Protein AF-A0A961KDA3-F1 (afdb_monomer_lite)

Sequence (79 aa):
LTHFYAQHESIMPWLETKSNTPAKEWKQSVEDRAKLDGLYECVMCACCSTSCPSYWWNADRYLGPAALLHAYRWIIDSR

Foldseek 3Di:
DVLLVVLLVVLVLDADDPDDDDPDDDDDDPVLVVVLPPLVPPPVPCVQLVVDVCCVVPVVPDSTDNSVSSSVSRVSRPD

pLDDT: mean 95.71, std 2.29, range [86.0, 98.12]

Radius of gyration: 14.74 Å; chains: 1; bounding box: 33×22×46 Å

Structure (mmCIF, N/CA/C/O backbone):
data_AF-A0A961KDA3-F1
#
_entry.id   AF-A0A961KDA3-F1
#
loop_
_atom_site.group_PDB
_atom_site.id
_atom_site.type_symbol
_atom_site.label_atom_id
_atom_site.label_alt_id
_atom_site.label_comp_id
_atom_site.label_asym_id
_atom_site.label_entity_id
_atom_site.label_seq_id
_atom_site.pdbx_PDB_ins_code
_atom_site.Cartn_x
_atom_site.Cartn_y
_atom_site.Cartn_z
_atom_site.occupancy
_atom_site.B_iso_or_equiv
_atom_site.auth_seq_id
_atom_site.auth_comp_id
_atom_site.auth_asym_id
_atom_site.auth_atom_id
_atom_site.pdbx_PDB_model_num
ATOM 1 N N . LEU A 1 1 ? 13.784 -5.981 -10.143 1.00 86.00 1 LEU A N 1
ATOM 2 C CA . LEU A 1 1 ? 12.656 -5.355 -9.409 1.00 86.00 1 LEU A CA 1
ATOM 3 C C . LEU A 1 1 ? 13.068 -4.140 -8.561 1.00 86.00 1 LEU A C 1
ATOM 5 O O . LEU A 1 1 ? 12.210 -3.574 -7.906 1.00 86.00 1 LEU A O 1
ATOM 9 N N . THR A 1 2 ? 14.327 -3.682 -8.593 1.00 94.38 2 THR A N 1
ATOM 10 C CA . THR A 1 2 ? 14.809 -2.565 -7.753 1.00 94.38 2 THR A CA 1
ATOM 11 C C . THR A 1 2 ? 13.966 -1.294 -7.881 1.00 94.38 2 THR A C 1
ATOM 13 O O . THR A 1 2 ? 13.532 -0.755 -6.874 1.00 94.38 2 THR A O 1
ATOM 16 N N . HIS A 1 3 ? 13.657 -0.866 -9.111 1.00 94.75 3 HIS A N 1
ATOM 17 C CA . HIS A 1 3 ? 12.824 0.319 -9.357 1.00 94.75 3 HIS A CA 1
ATOM 18 C C . HIS A 1 3 ? 11.397 0.174 -8.812 1.00 94.75 3 HIS A C 1
ATOM 20 O O . HIS A 1 3 ? 10.889 1.067 -8.150 1.00 94.75 3 HIS A O 1
ATOM 26 N N . PHE A 1 4 ? 10.779 -0.989 -9.030 1.00 96.25 4 PHE A N 1
ATOM 27 C CA . PHE A 1 4 ? 9.438 -1.302 -8.533 1.00 96.25 4 PHE A CA 1
ATOM 28 C C . PHE A 1 4 ? 9.347 -1.175 -7.005 1.00 96.25 4 PHE A C 1
ATOM 30 O O . PHE A 1 4 ? 8.424 -0.544 -6.495 1.00 96.25 4 PHE A O 1
ATOM 37 N N . TYR A 1 5 ? 10.324 -1.723 -6.276 1.00 96.81 5 TYR A N 1
ATOM 38 C CA . TYR A 1 5 ? 10.352 -1.609 -4.817 1.00 96.81 5 TYR A CA 1
ATOM 39 C C . TYR A 1 5 ? 10.703 -0.197 -4.341 1.00 96.81 5 TYR A C 1
ATOM 41 O O . TYR A 1 5 ? 10.100 0.261 -3.381 1.00 96.81 5 TYR A O 1
ATOM 49 N N . ALA A 1 6 ? 11.586 0.527 -5.035 1.00 97.06 6 ALA A N 1
ATOM 50 C CA . ALA A 1 6 ? 11.877 1.924 -4.704 1.00 97.06 6 ALA A CA 1
ATOM 51 C C . ALA A 1 6 ? 10.632 2.822 -4.843 1.00 97.06 6 ALA A C 1
ATOM 53 O O . ALA A 1 6 ? 10.373 3.683 -4.005 1.00 97.06 6 ALA A O 1
ATOM 54 N N . GLN A 1 7 ? 9.813 2.597 -5.874 1.00 96.56 7 GLN A N 1
ATOM 55 C CA . GLN A 1 7 ? 8.540 3.304 -6.030 1.00 96.56 7 GLN A CA 1
ATOM 56 C C . GLN A 1 7 ? 7.526 2.918 -4.953 1.00 96.56 7 GLN A C 1
ATOM 58 O O . GLN A 1 7 ? 6.815 3.785 -4.449 1.00 96.56 7 GLN A O 1
ATOM 63 N N . HIS A 1 8 ? 7.470 1.641 -4.576 1.00 96.81 8 HIS A N 1
ATOM 64 C CA . HIS A 1 8 ? 6.635 1.187 -3.464 1.00 96.81 8 HIS A CA 1
ATOM 65 C C . HIS A 1 8 ? 7.067 1.795 -2.127 1.00 96.81 8 HIS A C 1
ATOM 67 O O . HIS A 1 8 ? 6.217 2.186 -1.343 1.00 96.81 8 HIS A O 1
ATOM 73 N N . GLU A 1 9 ? 8.363 1.952 -1.881 1.00 97.06 9 GLU A N 1
ATOM 74 C CA . GLU A 1 9 ? 8.874 2.624 -0.684 1.00 97.06 9 GLU A CA 1
ATOM 75 C C . GLU A 1 9 ? 8.523 4.121 -0.675 1.00 97.06 9 GLU A C 1
ATOM 77 O O . GLU A 1 9 ? 8.126 4.657 0.358 1.00 97.06 9 GLU A O 1
ATOM 82 N N . SER A 1 10 ? 8.574 4.786 -1.836 1.00 96.62 10 SER A N 1
ATOM 83 C CA . SER A 1 10 ? 8.301 6.229 -1.957 1.00 96.62 10 SER A CA 1
ATOM 84 C C . SER A 1 10 ? 6.882 6.657 -1.564 1.00 96.62 10 SER A C 1
ATOM 86 O O . SER A 1 10 ? 6.663 7.830 -1.270 1.00 96.62 10 SER A O 1
ATOM 88 N N . ILE A 1 11 ? 5.924 5.724 -1.545 1.00 96.38 11 ILE A N 1
ATOM 89 C CA . ILE A 1 11 ? 4.544 5.994 -1.114 1.00 96.38 11 ILE A CA 1
ATOM 90 C C . ILE A 1 11 ? 4.333 5.796 0.391 1.00 96.38 11 ILE A C 1
ATOM 92 O O . ILE A 1 11 ? 3.197 5.907 0.841 1.00 96.38 11 ILE A O 1
ATOM 96 N N . MET A 1 12 ? 5.390 5.470 1.144 1.00 97.12 12 MET A N 1
ATOM 97 C CA . MET A 1 12 ? 5.346 5.249 2.593 1.00 97.12 12 MET A CA 1
ATOM 98 C C . MET A 1 12 ? 4.249 4.245 2.994 1.00 97.12 12 MET A C 1
ATOM 100 O O . MET A 1 12 ? 3.250 4.618 3.605 1.00 97.12 12 MET A O 1
ATOM 104 N N . PRO A 1 13 ? 4.372 2.958 2.610 1.00 96.00 13 PRO A N 1
ATOM 105 C CA . PRO A 1 13 ? 3.294 1.974 2.703 1.00 96.00 13 PRO A CA 1
ATOM 106 C C . PRO A 1 13 ? 3.106 1.419 4.130 1.00 96.00 13 PRO A C 1
ATOM 108 O O . PRO A 1 13 ? 3.033 0.202 4.323 1.00 96.00 13 PRO A O 1
ATOM 111 N N . TRP A 1 14 ? 3.004 2.298 5.122 1.00 94.81 14 TRP A N 1
ATOM 112 C CA . TRP A 1 14 ? 2.773 1.996 6.533 1.00 94.81 14 TRP A CA 1
ATOM 113 C C . TRP A 1 14 ? 1.712 2.930 7.126 1.00 94.81 14 TRP A C 1
ATOM 115 O O . TRP A 1 14 ? 1.280 3.897 6.507 1.00 94.81 14 TRP A O 1
ATOM 125 N N . LEU A 1 15 ? 1.268 2.616 8.344 1.00 94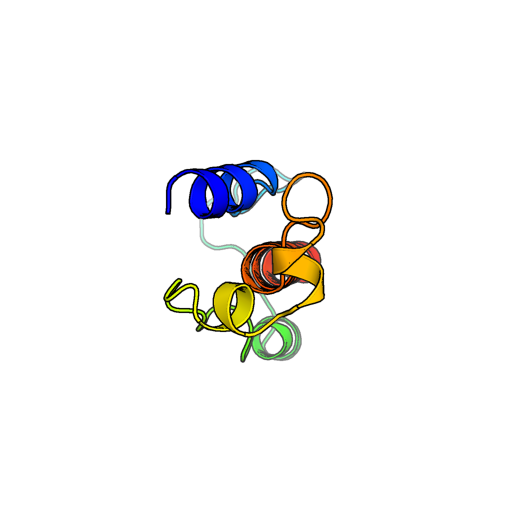.31 15 LEU A N 1
ATOM 126 C CA . LEU A 1 15 ? 0.276 3.414 9.054 1.00 94.31 15 LEU A CA 1
ATOM 127 C C . LEU A 1 15 ? 0.909 4.715 9.567 1.00 94.31 15 LEU A C 1
ATOM 129 O O . LEU A 1 15 ? 1.819 4.664 10.395 1.00 94.31 15 LEU A O 1
ATOM 133 N N . GLU A 1 16 ? 0.390 5.861 9.130 1.00 94.12 16 GLU A N 1
ATOM 134 C CA . GLU A 1 16 ? 0.751 7.179 9.658 1.00 94.12 16 GLU A CA 1
ATOM 135 C C . GLU A 1 16 ? -0.468 7.858 10.278 1.00 94.12 16 GLU A C 1
ATOM 137 O O . GLU A 1 16 ? -1.431 8.194 9.592 1.00 94.12 16 GLU A O 1
ATOM 142 N N . THR A 1 17 ? -0.416 8.093 11.590 1.00 92.25 17 THR A N 1
ATOM 143 C CA . THR A 1 17 ? -1.536 8.660 12.349 1.00 92.25 17 THR A CA 1
ATOM 144 C C . THR A 1 17 ? -1.177 10.020 12.927 1.00 92.25 17 THR A C 1
ATOM 146 O O . THR A 1 17 ? -0.055 10.253 13.375 1.00 92.25 17 THR A O 1
ATOM 149 N N . LYS A 1 18 ? -2.154 10.932 12.986 1.00 88.31 18 LYS A N 1
ATOM 150 C CA . LYS A 1 18 ? -1.976 12.244 13.639 1.00 88.31 18 LYS A CA 1
ATOM 151 C C . LYS A 1 18 ? -2.190 12.197 15.152 1.00 88.31 18 LYS A C 1
ATOM 153 O O . LYS A 1 18 ? -1.717 13.077 15.862 1.00 88.31 18 LYS A O 1
ATOM 158 N N . SER A 1 19 ? -2.942 11.214 15.643 1.00 88.50 19 SER A N 1
ATOM 159 C CA . SER A 1 19 ? -3.182 11.017 17.072 1.00 88.50 19 SER A CA 1
ATOM 160 C C . SER A 1 19 ? -2.108 10.142 17.706 1.00 88.50 19 SER A C 1
ATOM 162 O O . SER A 1 19 ? -1.481 9.321 17.039 1.00 88.50 19 SER A O 1
ATOM 164 N N . ASN A 1 20 ? -1.943 10.288 19.021 1.00 91.00 20 ASN A N 1
ATOM 165 C CA . ASN A 1 20 ? -1.081 9.410 19.803 1.00 91.00 20 ASN A CA 1
ATOM 166 C C . ASN A 1 20 ? -1.543 7.955 19.690 1.00 91.00 20 ASN A C 1
ATOM 168 O O . ASN A 1 20 ? -2.746 7.679 19.691 1.00 91.00 20 ASN A O 1
ATOM 172 N N . THR A 1 21 ? -0.578 7.037 19.667 1.00 93.50 21 THR A N 1
ATOM 173 C CA . THR A 1 21 ? -0.838 5.599 19.699 1.00 93.50 21 THR A CA 1
ATOM 174 C C . THR A 1 21 ? -1.717 5.252 20.907 1.00 93.50 21 THR A C 1
ATOM 176 O O . THR A 1 21 ? -1.371 5.620 22.037 1.00 93.50 21 THR A O 1
ATOM 179 N N . PRO A 1 22 ? -2.858 4.569 20.710 1.00 93.75 22 PRO A N 1
ATOM 180 C CA . PRO A 1 22 ? -3.728 4.179 21.809 1.00 93.75 22 PRO A CA 1
ATOM 181 C C . PRO A 1 22 ? -3.044 3.147 22.717 1.00 93.75 22 PRO A C 1
ATOM 183 O O . PRO A 1 22 ? -2.153 2.416 22.302 1.00 93.75 22 PRO A O 1
ATOM 186 N N . ALA A 1 23 ? -3.508 3.032 23.965 1.00 95.25 23 ALA A N 1
ATOM 187 C CA . ALA A 1 23 ? -2.994 2.035 24.913 1.00 95.25 23 ALA A CA 1
ATOM 188 C C . ALA A 1 23 ? -3.324 0.576 24.522 1.00 95.25 23 ALA A C 1
ATOM 190 O O . ALA A 1 23 ? -2.773 -0.360 25.098 1.00 95.25 23 ALA A O 1
ATOM 191 N N . LYS A 1 24 ? -4.266 0.385 23.592 1.00 94.31 24 LYS A N 1
ATOM 192 C CA . LYS A 1 24 ? -4.678 -0.914 23.043 1.00 94.31 24 LYS A CA 1
ATOM 193 C C . LYS A 1 24 ? -4.641 -0.845 21.510 1.00 94.31 24 LYS A C 1
ATOM 195 O O . LYS A 1 24 ? -3.681 -0.352 20.937 1.00 94.31 24 LYS A O 1
ATOM 200 N N . GLU A 1 25 ? -5.684 -1.325 20.848 1.00 93.94 25 GLU A N 1
ATOM 201 C CA . GLU A 1 25 ? -5.833 -1.322 19.396 1.00 93.94 25 GLU A CA 1
ATOM 202 C C . GLU A 1 25 ? -6.471 -0.034 18.860 1.00 93.94 25 GLU A C 1
ATOM 204 O O . GLU A 1 25 ? -7.205 0.672 19.561 1.00 93.94 25 GLU A O 1
ATOM 209 N N . TRP A 1 26 ? -6.222 0.236 17.580 1.00 95.00 26 TRP A N 1
ATOM 210 C CA . TRP A 1 26 ? -6.995 1.206 16.814 1.00 95.00 26 TRP A CA 1
ATOM 211 C C . TRP A 1 26 ? -8.395 0.651 16.564 1.00 95.00 26 TRP A C 1
ATOM 213 O O . TRP A 1 26 ? -8.547 -0.432 15.998 1.00 95.00 26 TRP A O 1
ATOM 223 N N . LYS A 1 27 ? -9.425 1.393 16.976 1.00 94.31 27 LYS A N 1
ATOM 224 C CA . LYS A 1 27 ? -10.814 1.017 16.700 1.00 94.31 27 LYS A CA 1
ATOM 225 C C . LYS A 1 27 ? -11.141 1.306 15.238 1.00 94.31 27 LYS A C 1
ATOM 227 O O . LYS A 1 27 ? -10.880 2.401 14.755 1.00 94.31 27 LYS A O 1
ATOM 232 N N . GLN A 1 28 ? -11.759 0.342 14.571 1.00 96.44 28 GLN A N 1
ATOM 233 C CA . GLN A 1 28 ? -12.216 0.450 13.189 1.00 96.44 28 GLN A CA 1
ATOM 234 C C . GLN A 1 28 ? -13.606 -0.188 13.082 1.00 96.44 28 GLN A C 1
ATOM 236 O O . GLN A 1 28 ? -13.845 -1.237 13.683 1.00 96.44 28 GLN A O 1
ATOM 241 N N . SER A 1 29 ? -14.533 0.467 12.375 1.00 98.00 29 SER A N 1
ATOM 242 C CA . SER A 1 29 ? -15.871 -0.083 12.123 1.00 98.00 29 SER A CA 1
ATOM 243 C C . SER A 1 29 ? -15.808 -1.221 11.096 1.00 98.00 29 SER A C 1
ATOM 245 O O . SER A 1 29 ? -14.838 -1.334 10.341 1.00 98.00 29 SER A O 1
ATOM 247 N N . VAL A 1 30 ? -16.837 -2.072 11.050 1.00 98.12 30 VAL A N 1
ATOM 248 C CA . VAL A 1 30 ? -16.913 -3.150 10.048 1.00 98.12 30 VAL A CA 1
ATOM 249 C C . VAL A 1 30 ? -17.008 -2.550 8.645 1.00 98.12 30 VAL A C 1
ATOM 251 O O . VAL A 1 30 ? -16.346 -3.022 7.723 1.00 98.12 30 VAL A O 1
ATOM 254 N N . GLU A 1 31 ? -17.766 -1.466 8.505 1.00 98.00 31 GLU A N 1
ATOM 255 C CA . GLU A 1 31 ? -17.956 -0.735 7.258 1.00 98.00 31 GLU A CA 1
ATOM 256 C C . GLU A 1 31 ? -16.648 -0.102 6.767 1.00 98.00 31 GLU A C 1
ATOM 258 O O . GLU A 1 31 ? -16.362 -0.144 5.572 1.00 98.00 31 GLU A O 1
ATOM 263 N N . ASP A 1 32 ? -15.826 0.451 7.665 1.00 97.75 32 ASP A N 1
ATOM 264 C CA . ASP A 1 32 ? -14.513 0.997 7.304 1.00 97.75 32 ASP A CA 1
ATOM 265 C C . ASP A 1 32 ? -13.512 -0.103 6.957 1.00 97.75 32 ASP A C 1
ATOM 267 O O . ASP A 1 32 ? -12.773 0.027 5.981 1.00 97.75 32 ASP A O 1
ATOM 271 N N . ARG A 1 33 ? -13.511 -1.215 7.701 1.00 97.00 33 ARG A N 1
ATOM 272 C CA . ARG A 1 33 ? -12.639 -2.356 7.403 1.00 97.00 33 ARG A CA 1
ATOM 273 C C . ARG A 1 33 ? -12.964 -2.974 6.043 1.00 97.00 33 ARG A C 1
ATOM 275 O O . ARG A 1 33 ? -12.029 -3.318 5.321 1.00 97.00 33 ARG A O 1
ATOM 282 N N . ALA A 1 34 ? -14.242 -3.097 5.689 1.00 97.81 34 ALA A N 1
ATOM 283 C CA . ALA A 1 34 ? -14.681 -3.676 4.417 1.00 97.81 34 ALA A CA 1
ATOM 284 C C . ALA A 1 34 ? -14.195 -2.874 3.196 1.00 97.81 34 ALA A C 1
ATOM 286 O O . ALA A 1 34 ? -13.970 -3.443 2.132 1.00 97.81 34 ALA A O 1
ATOM 287 N N . LYS A 1 35 ? -13.950 -1.562 3.340 1.00 97.44 35 LYS A N 1
ATOM 288 C CA . LYS A 1 35 ? -13.377 -0.735 2.258 1.00 97.44 35 LYS A CA 1
ATOM 289 C C . LYS A 1 35 ? -11.967 -1.170 1.851 1.00 97.44 35 LYS A C 1
ATOM 291 O O . LYS A 1 35 ? -11.525 -0.821 0.762 1.00 97.44 35 LYS A O 1
ATOM 296 N N . LEU A 1 36 ? -11.254 -1.883 2.725 1.00 97.69 36 LEU A N 1
ATOM 297 C CA . LEU A 1 36 ? -9.889 -2.339 2.464 1.00 97.69 36 LEU A CA 1
ATOM 298 C C . LEU A 1 36 ? -9.835 -3.650 1.669 1.00 97.69 36 LEU A C 1
ATOM 300 O O . LEU A 1 36 ? -8.765 -3.988 1.165 1.00 97.69 36 LEU A O 1
ATOM 304 N N . ASP A 1 37 ? -10.950 -4.375 1.557 1.00 96.81 37 ASP A N 1
ATOM 305 C CA . ASP A 1 37 ? -10.999 -5.661 0.861 1.00 96.81 37 ASP A CA 1
ATOM 306 C C . ASP A 1 37 ? -10.674 -5.491 -0.632 1.00 96.81 37 ASP A C 1
ATOM 308 O O . ASP A 1 37 ? -11.169 -4.589 -1.311 1.00 96.81 37 ASP A O 1
ATOM 312 N N . GLY A 1 38 ? -9.803 -6.356 -1.145 1.00 95.44 38 GLY A N 1
ATOM 313 C CA . GLY A 1 38 ? -9.242 -6.279 -2.496 1.00 95.44 38 GLY A CA 1
ATOM 314 C C . GLY A 1 38 ? -8.030 -5.348 -2.648 1.00 95.44 38 GLY A C 1
ATOM 315 O O . GLY A 1 38 ? -7.394 -5.364 -3.706 1.00 95.44 38 GLY A O 1
ATOM 316 N N . LEU A 1 39 ? -7.685 -4.546 -1.632 1.00 96.50 39 LEU A N 1
ATOM 317 C CA . LEU A 1 39 ? -6.548 -3.622 -1.688 1.00 96.50 39 LEU A CA 1
ATOM 318 C C . LEU A 1 39 ? -5.289 -4.158 -0.994 1.00 96.50 39 LEU A C 1
ATOM 320 O O . LEU A 1 39 ? -4.179 -3.923 -1.477 1.00 96.50 39 LEU A O 1
ATOM 324 N N . TYR A 1 40 ? -5.429 -4.845 0.144 1.00 94.25 40 TYR A N 1
ATOM 325 C CA . TYR A 1 40 ? -4.281 -5.335 0.926 1.00 94.25 40 TYR A CA 1
ATOM 326 C C . TYR A 1 40 ? -3.784 -6.714 0.466 1.00 94.25 40 TYR A C 1
ATOM 328 O O . TYR A 1 40 ? -2.709 -7.149 0.871 1.00 94.25 40 TYR A O 1
ATOM 336 N N . GLU A 1 41 ? -4.552 -7.399 -0.376 1.00 97.38 41 GLU A N 1
ATOM 337 C CA . GLU A 1 41 ? -4.304 -8.752 -0.877 1.00 97.38 41 GLU A CA 1
ATOM 338 C C . GLU A 1 41 ? -3.259 -8.790 -2.002 1.00 97.38 41 GLU A C 1
ATOM 340 O O . GLU A 1 41 ? -2.897 -9.862 -2.488 1.00 97.38 41 GLU A O 1
ATOM 345 N N . CYS A 1 42 ? -2.748 -7.633 -2.428 1.00 97.38 42 CYS A N 1
ATOM 346 C CA . CYS A 1 42 ? -1.658 -7.552 -3.388 1.00 97.38 42 CYS A CA 1
ATOM 347 C C . CYS A 1 42 ? -0.404 -8.272 -2.858 1.00 97.38 42 CYS A C 1
ATOM 349 O O . CYS A 1 42 ? 0.240 -7.841 -1.905 1.00 97.38 42 CYS A O 1
ATOM 351 N N . VAL A 1 43 ? -0.008 -9.353 -3.535 1.00 97.44 43 VAL A N 1
ATOM 352 C CA . VAL A 1 43 ? 1.164 -10.179 -3.181 1.00 97.44 43 VAL A CA 1
ATOM 353 C C . VAL A 1 43 ? 2.484 -9.662 -3.763 1.00 97.44 43 VAL A C 1
ATOM 355 O O . VAL A 1 43 ? 3.480 -10.380 -3.789 1.00 97.44 43 VAL A O 1
ATOM 358 N N . MET A 1 44 ? 2.497 -8.432 -4.284 1.00 96.94 44 MET A N 1
ATOM 359 C CA . MET A 1 44 ? 3.689 -7.794 -4.859 1.00 96.94 44 MET A CA 1
ATOM 360 C C . MET A 1 44 ? 4.365 -8.602 -5.984 1.00 96.94 44 MET A C 1
ATOM 362 O O . MET A 1 44 ? 5.580 -8.552 -6.155 1.00 96.94 44 MET A O 1
ATOM 366 N N . CYS A 1 45 ? 3.584 -9.313 -6.805 1.00 97.38 45 CYS A N 1
ATOM 367 C CA . CYS A 1 45 ? 4.103 -10.116 -7.923 1.00 97.38 45 CYS A CA 1
ATOM 368 C C . CYS A 1 45 ? 4.598 -9.293 -9.127 1.00 97.38 45 CYS A C 1
ATOM 370 O O . CYS A 1 45 ? 5.173 -9.854 -10.054 1.00 97.38 45 CYS A O 1
ATOM 372 N N . ALA A 1 46 ? 4.333 -7.983 -9.145 1.00 97.06 46 ALA A N 1
ATOM 373 C CA . ALA A 1 46 ? 4.641 -7.048 -10.232 1.00 97.06 46 ALA A CA 1
ATOM 374 C C . ALA A 1 46 ? 3.963 -7.327 -11.595 1.00 97.06 46 ALA A C 1
ATOM 376 O O . ALA A 1 46 ? 4.168 -6.554 -12.531 1.00 97.06 46 ALA A O 1
ATOM 377 N N . CYS A 1 47 ? 3.089 -8.337 -11.716 1.00 97.69 47 CYS A N 1
ATOM 378 C CA . CYS A 1 47 ? 2.389 -8.643 -12.972 1.00 97.69 47 CYS A CA 1
ATOM 379 C C . CYS A 1 47 ? 1.592 -7.449 -13.514 1.00 97.69 47 CYS A C 1
ATOM 381 O O . CYS A 1 47 ? 1.559 -7.229 -14.717 1.00 97.69 47 CYS A O 1
ATOM 383 N N . CYS A 1 48 ? 0.983 -6.636 -12.647 1.00 97.31 48 CYS A N 1
ATOM 384 C CA . CYS A 1 48 ? 0.250 -5.443 -13.072 1.00 97.31 48 CYS A CA 1
ATOM 385 C C . CYS A 1 48 ? 1.164 -4.378 -13.704 1.00 97.31 48 CYS A C 1
ATOM 387 O O . CYS A 1 48 ? 0.786 -3.764 -14.699 1.00 97.31 48 CYS A O 1
ATOM 389 N N . SER A 1 49 ? 2.378 -4.199 -13.178 1.00 95.62 49 SER A N 1
ATOM 390 C CA . SER A 1 49 ? 3.388 -3.303 -13.747 1.00 95.62 49 SER A CA 1
ATOM 391 C C . SER A 1 49 ? 3.921 -3.840 -15.075 1.00 95.62 49 SER A C 1
ATOM 393 O O . SER A 1 49 ? 4.076 -3.082 -16.029 1.00 95.62 49 SER A O 1
ATOM 395 N N . THR A 1 50 ? 4.133 -5.156 -15.175 1.00 94.94 50 THR A N 1
ATOM 396 C CA . THR A 1 50 ? 4.527 -5.804 -16.433 1.00 94.94 50 THR A CA 1
ATOM 397 C C . THR A 1 50 ? 3.405 -5.826 -17.460 1.00 94.94 50 THR A C 1
ATOM 399 O O . THR A 1 50 ? 3.724 -5.832 -18.631 1.00 94.94 50 THR A O 1
ATOM 402 N N . SER A 1 51 ? 2.128 -5.787 -17.089 1.00 97.44 51 SER A N 1
ATOM 403 C CA . SER A 1 51 ? 1.016 -5.770 -18.055 1.00 97.44 51 SER A CA 1
ATOM 404 C C . SER A 1 51 ? 0.591 -4.368 -18.497 1.00 97.44 51 SER A C 1
ATOM 406 O O . SER A 1 51 ? -0.209 -4.253 -19.419 1.00 97.44 51 SER A O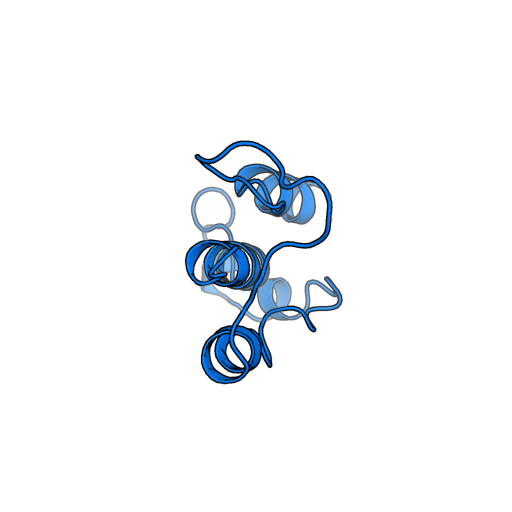 1
ATOM 408 N N . CYS A 1 52 ? 1.067 -3.303 -17.842 1.00 97.56 52 CYS A N 1
ATOM 409 C CA . CYS A 1 52 ? 0.611 -1.933 -18.081 1.00 97.56 52 CYS A CA 1
ATOM 410 C C . CYS A 1 52 ? 1.546 -1.174 -19.047 1.00 97.56 52 CYS A C 1
ATOM 412 O O . CYS A 1 52 ? 2.629 -0.758 -18.627 1.00 97.56 52 CYS A O 1
ATOM 414 N N . PRO A 1 53 ? 1.127 -0.875 -20.296 1.00 97.06 53 PRO A N 1
ATOM 415 C CA . PRO A 1 53 ? 1.972 -0.155 -21.254 1.00 97.06 53 PRO A CA 1
ATOM 416 C C . PRO A 1 53 ? 2.360 1.253 -20.790 1.00 97.06 53 PRO A C 1
ATOM 418 O O . PRO A 1 53 ? 3.452 1.731 -21.085 1.00 97.06 53 PRO A O 1
ATOM 421 N N . SER A 1 54 ? 1.492 1.916 -20.016 1.00 96.19 54 SER A N 1
ATOM 422 C CA . SER A 1 54 ? 1.790 3.228 -19.428 1.00 96.19 54 SER A CA 1
ATOM 423 C C . SER A 1 54 ? 2.944 3.164 -18.430 1.00 96.19 54 SER A C 1
ATOM 425 O O . SER A 1 54 ? 3.716 4.114 -18.332 1.00 96.19 54 SER A O 1
ATOM 427 N N . TYR A 1 55 ? 3.085 2.048 -17.711 1.00 96.19 55 TYR A N 1
ATOM 428 C CA . TYR A 1 55 ? 4.237 1.821 -16.846 1.00 96.19 55 TYR A CA 1
ATOM 429 C C . TYR A 1 55 ? 5.494 1.550 -17.668 1.00 96.19 55 TYR A C 1
ATOM 431 O O . TYR A 1 55 ? 6.540 2.099 -17.352 1.00 96.19 55 TYR A O 1
ATOM 439 N N . TRP A 1 56 ? 5.401 0.804 -18.773 1.00 93.12 56 TRP A N 1
ATOM 440 C CA . TRP A 1 56 ? 6.560 0.547 -19.639 1.00 93.12 56 TRP A CA 1
ATOM 441 C C . TRP A 1 56 ? 7.168 1.831 -20.206 1.00 93.12 56 TRP A C 1
ATOM 443 O O . TRP A 1 56 ? 8.389 1.966 -20.234 1.00 93.12 56 TRP A O 1
ATOM 453 N N . TRP A 1 57 ? 6.322 2.769 -20.643 1.00 94.06 57 TRP A N 1
ATOM 454 C CA . TRP A 1 57 ? 6.778 4.004 -21.283 1.00 94.06 57 TRP A CA 1
ATOM 455 C C . TRP A 1 57 ? 7.111 5.161 -20.357 1.00 94.06 57 TRP A C 1
ATOM 457 O O . TRP A 1 57 ? 7.749 6.107 -20.806 1.00 94.06 57 TRP A O 1
ATOM 467 N N . ASN A 1 58 ? 6.696 5.111 -19.096 1.00 95.25 58 ASN A N 1
ATOM 468 C CA . ASN A 1 58 ? 6.809 6.263 -18.205 1.00 95.25 58 ASN A CA 1
ATOM 469 C C . ASN A 1 58 ? 7.093 5.842 -16.760 1.00 95.25 58 ASN A C 1
ATOM 471 O O . ASN A 1 58 ? 6.606 6.477 -15.829 1.00 95.25 58 ASN A O 1
ATOM 475 N N . ALA A 1 59 ? 7.830 4.745 -16.551 1.00 91.69 59 ALA A N 1
ATOM 476 C CA . ALA A 1 59 ? 8.125 4.226 -15.213 1.00 91.69 59 ALA A CA 1
ATOM 477 C C . ALA A 1 59 ? 8.897 5.224 -14.339 1.00 91.69 59 ALA A C 1
ATOM 479 O O . ALA A 1 59 ? 8.870 5.096 -13.123 1.00 91.69 59 ALA A O 1
ATOM 480 N N . ASP A 1 60 ? 9.588 6.207 -14.911 1.00 92.94 60 ASP A N 1
ATOM 481 C CA . ASP A 1 60 ? 10.291 7.261 -14.175 1.00 92.94 60 ASP A CA 1
ATOM 482 C C . ASP A 1 60 ? 9.336 8.257 -13.494 1.00 92.94 60 ASP A C 1
ATOM 484 O O . ASP A 1 60 ? 9.692 8.835 -12.469 1.00 92.94 60 ASP A O 1
ATOM 488 N N . ARG A 1 61 ? 8.111 8.426 -14.015 1.00 93.44 61 ARG A N 1
ATOM 489 C CA . ARG A 1 61 ? 7.102 9.354 -13.461 1.00 93.44 61 ARG A CA 1
ATOM 490 C C . ARG A 1 61 ? 5.848 8.659 -12.947 1.00 93.44 61 ARG A C 1
ATOM 492 O O . ARG A 1 61 ? 5.269 9.077 -11.949 1.00 93.44 61 ARG A O 1
ATOM 499 N N . TYR A 1 62 ? 5.391 7.626 -13.643 1.00 96.06 62 TYR A N 1
ATOM 500 C CA . TYR A 1 62 ? 4.222 6.845 -13.271 1.00 96.06 62 TYR A CA 1
ATOM 501 C C . TYR A 1 62 ? 4.632 5.705 -12.335 1.00 96.06 62 TYR A C 1
ATOM 503 O O . TYR A 1 62 ? 5.326 4.773 -12.732 1.00 96.06 62 TYR A O 1
ATOM 511 N N . LEU A 1 63 ? 4.155 5.770 -11.089 1.00 96.19 63 LEU A N 1
ATOM 512 C CA . LEU A 1 63 ? 4.471 4.795 -10.035 1.00 96.19 63 LEU A CA 1
ATOM 513 C C . LEU A 1 63 ? 3.932 3.382 -10.313 1.00 96.19 63 LEU A C 1
ATOM 515 O O . LEU A 1 63 ? 4.409 2.406 -9.741 1.00 96.19 63 LEU A O 1
ATOM 519 N N . GLY A 1 64 ? 2.947 3.261 -11.203 1.00 96.75 64 GLY A N 1
ATOM 520 C CA . GLY A 1 64 ? 2.373 1.980 -11.591 1.00 96.75 64 GLY A CA 1
ATOM 521 C C . GLY A 1 64 ? 1.218 1.506 -10.706 1.00 96.75 64 GLY A C 1
ATOM 522 O O . GLY A 1 64 ? 0.943 2.080 -9.649 1.00 96.75 64 GLY A O 1
ATOM 523 N N . PRO A 1 65 ? 0.515 0.442 -11.132 1.00 97.44 65 PRO A N 1
ATOM 524 C CA . PRO A 1 65 ? -0.727 0.024 -10.488 1.00 97.44 65 PRO A CA 1
ATOM 525 C C . PRO A 1 65 ? -0.537 -0.447 -9.043 1.00 97.44 65 PRO A C 1
ATOM 527 O O . PRO A 1 65 ? -1.339 -0.099 -8.185 1.00 97.44 65 PRO A O 1
ATOM 530 N N . ALA A 1 66 ? 0.527 -1.206 -8.753 1.00 97.69 66 ALA A N 1
ATOM 531 C CA . ALA A 1 66 ? 0.766 -1.735 -7.408 1.00 97.69 66 ALA A CA 1
ATOM 532 C C . ALA A 1 66 ? 1.024 -0.621 -6.385 1.00 97.69 66 ALA A C 1
ATOM 534 O O . ALA A 1 66 ? 0.407 -0.608 -5.324 1.00 97.69 66 ALA A O 1
ATOM 535 N N . ALA A 1 67 ? 1.898 0.337 -6.712 1.00 97.25 67 ALA A N 1
ATOM 536 C CA . ALA A 1 67 ? 2.190 1.456 -5.822 1.00 97.25 67 ALA A CA 1
ATOM 537 C C . ALA A 1 67 ? 0.932 2.301 -5.571 1.00 97.25 67 ALA A C 1
ATOM 539 O O . ALA A 1 67 ? 0.623 2.618 -4.429 1.00 97.25 67 ALA A O 1
ATOM 540 N N . LEU A 1 68 ? 0.142 2.594 -6.608 1.00 97.12 68 LEU A N 1
ATOM 541 C CA . LEU A 1 68 ? -1.090 3.370 -6.442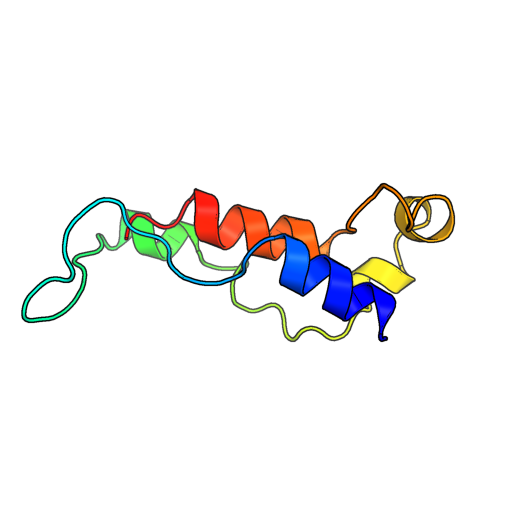 1.00 97.12 68 LEU A CA 1
ATOM 542 C C . LEU A 1 68 ? -2.169 2.626 -5.641 1.00 97.12 68 LEU A C 1
ATOM 544 O O . LEU A 1 68 ? -2.844 3.248 -4.822 1.00 97.12 68 LEU A O 1
ATOM 548 N N . LEU A 1 69 ? -2.300 1.307 -5.820 1.00 97.81 69 LEU A N 1
ATOM 549 C CA . LEU A 1 69 ? -3.198 0.471 -5.020 1.00 97.81 69 LEU A CA 1
ATOM 550 C C . LEU A 1 69 ? -2.817 0.513 -3.533 1.00 97.81 69 LEU A C 1
ATOM 552 O O . LEU A 1 69 ? -3.672 0.747 -2.680 1.00 97.81 69 LEU A O 1
ATOM 556 N N . HIS A 1 70 ? -1.530 0.334 -3.225 1.00 97.56 70 HIS A N 1
ATOM 557 C CA . HIS A 1 70 ? -1.039 0.375 -1.848 1.00 97.56 70 HIS A CA 1
ATOM 558 C C . HIS A 1 70 ? -1.172 1.771 -1.230 1.00 97.56 70 HIS A C 1
ATOM 560 O O . HIS A 1 70 ? -1.539 1.871 -0.063 1.00 97.56 70 HIS A O 1
ATOM 566 N N . ALA A 1 71 ? -0.933 2.841 -1.993 1.00 97.50 71 ALA A N 1
ATOM 567 C CA . ALA A 1 71 ? -1.142 4.205 -1.512 1.00 97.50 71 ALA A CA 1
ATOM 568 C C . ALA A 1 71 ? -2.616 4.427 -1.150 1.00 97.50 71 ALA A C 1
ATOM 570 O O . ALA A 1 71 ? -2.932 4.880 -0.051 1.00 97.50 71 ALA A O 1
ATOM 571 N N . TYR A 1 72 ? -3.530 4.032 -2.042 1.00 97.75 72 TYR A N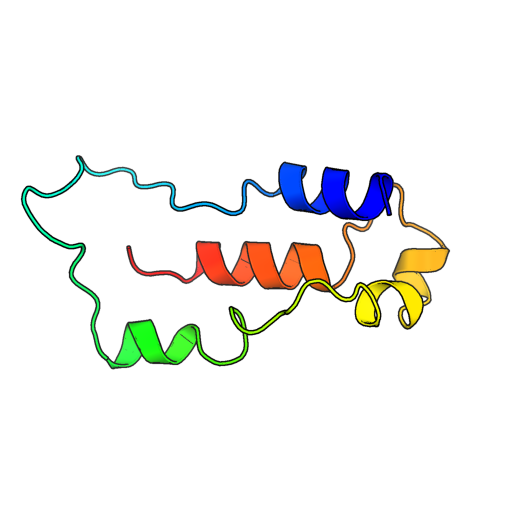 1
ATOM 572 C CA . TYR A 1 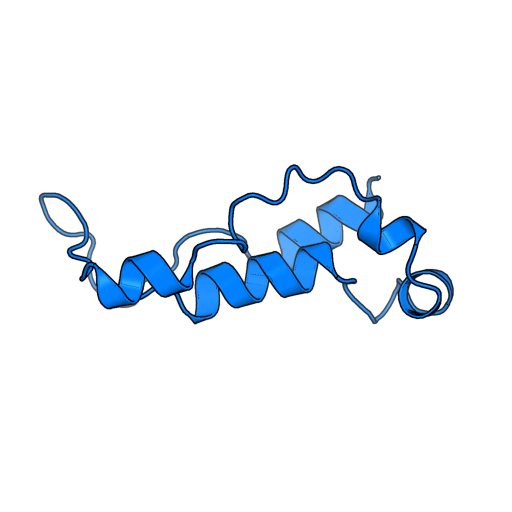72 ? -4.964 4.151 -1.798 1.00 97.75 72 TYR A CA 1
ATOM 573 C C . TYR A 1 72 ? -5.405 3.366 -0.560 1.00 97.75 72 TYR A C 1
ATOM 575 O O . TYR A 1 72 ? -6.113 3.918 0.279 1.00 97.75 72 TYR A O 1
ATOM 583 N N . ARG A 1 73 ? -4.910 2.131 -0.389 1.00 97.56 73 ARG A N 1
ATOM 584 C CA . ARG A 1 73 ? -5.1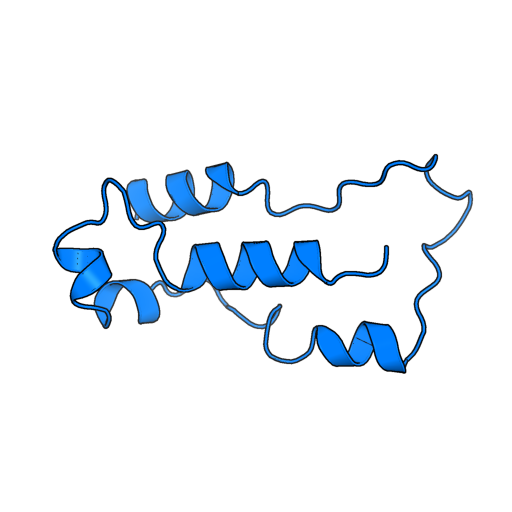56 1.294 0.797 1.00 97.56 73 ARG A CA 1
ATOM 585 C C . ARG A 1 73 ? -4.844 2.004 2.115 1.00 97.56 73 ARG A C 1
ATOM 587 O O . ARG A 1 73 ? -5.494 1.704 3.111 1.00 97.56 73 ARG A O 1
ATOM 594 N N . TRP A 1 74 ? -3.840 2.878 2.164 1.00 96.31 74 TRP A N 1
ATOM 595 C CA . TRP A 1 74 ? -3.514 3.650 3.371 1.00 96.31 74 TRP A CA 1
ATOM 596 C C . TRP A 1 74 ? -4.323 4.942 3.476 1.00 96.31 74 TRP A C 1
ATOM 598 O O . TRP A 1 74 ? -4.774 5.275 4.563 1.00 96.31 74 TRP A O 1
ATOM 608 N N . ILE A 1 75 ? -4.591 5.619 2.355 1.00 95.56 75 ILE A N 1
ATOM 609 C CA . ILE A 1 75 ? -5.395 6.855 2.320 1.00 95.56 75 ILE A CA 1
ATOM 610 C C . ILE A 1 75 ? -6.816 6.640 2.857 1.00 95.56 75 ILE A C 1
ATOM 612 O O . ILE A 1 75 ? -7.373 7.538 3.486 1.00 95.56 75 ILE A O 1
ATOM 616 N N . ILE A 1 76 ? -7.418 5.480 2.585 1.00 96.31 76 ILE A N 1
ATOM 617 C CA . ILE A 1 76 ? -8.795 5.185 3.006 1.00 96.31 76 ILE A CA 1
ATOM 618 C C . ILE A 1 76 ? -8.895 4.403 4.317 1.00 96.31 76 ILE A C 1
ATOM 620 O O . ILE A 1 76 ? -10.005 4.093 4.756 1.00 96.31 76 ILE A O 1
ATOM 624 N N . ASP A 1 77 ? -7.762 4.040 4.916 1.00 96.56 77 ASP A N 1
ATOM 625 C CA . ASP A 1 77 ? -7.748 3.369 6.209 1.00 96.56 77 ASP A CA 1
ATOM 626 C C . ASP A 1 77 ? -8.184 4.363 7.288 1.00 96.56 77 ASP A C 1
ATOM 628 O O . ASP A 1 77 ? -7.665 5.470 7.376 1.00 96.56 77 ASP A O 1
ATOM 632 N N . SER A 1 78 ? -9.171 3.988 8.099 1.00 95.06 78 SER A N 1
ATOM 633 C CA . SER A 1 78 ? -9.724 4.870 9.135 1.00 95.06 78 SER A CA 1
ATOM 634 C C . SER A 1 78 ? -8.834 4.998 10.377 1.00 95.06 78 SER A C 1
ATOM 636 O O . SER A 1 78 ? -9.199 5.720 11.306 1.00 95.06 78 SER A O 1
ATOM 638 N N . ARG A 1 79 ? -7.768 4.200 10.452 1.00 93.88 79 ARG A N 1
ATOM 639 C CA . ARG A 1 79 ? -6.809 4.176 11.561 1.00 93.88 79 ARG A CA 1
ATOM 640 C C . ARG A 1 79 ? -5.804 5.303 11.383 1.00 93.88 79 ARG A C 1
ATOM 642 O O . ARG A 1 79 ? -5.522 5.974 12.398 1.00 93.88 79 ARG A O 1
#

Secondary structure (DSSP, 8-state):
-HHHHHHHHHT--S---SSPPPSSPPP--HHHHHTTTTTTT-----HHHHH-HHHHHHTTT--HHHHHHHHHHHHT---